Protein AF-A0A0F9HZB5-F1 (afdb_monomer)

Radius of gyration: 15.05 Å; Cα contacts (8 Å, |Δi|>4): 189; chains: 1; bounding box: 36×41×40 Å

Organism: NCBI:txid412755

pLDDT: mean 84.51, std 16.73, range [34.5, 97.62]

Secondary structure (DSSP, 8-state):
-----S-SSHHHHHHHHHHTT--TTSHHHHHHTT-EEEEEEETTTEEEEEEES-SSS----PPEEEEEEEE-TTS-EE-SS-TT-BSSHHHHHHHHHHHHS--------

Nearest PDB structures (foldseek):
  5ec6-assembly1_A  TM=4.889E-01  e=3.612E+00  Kingella denitrificans ATCC 33394
  5ee4-assembly2_B  TM=4.956E-01  e=4.636E+00  Kingella denitrificans ATCC 33394
  6m1u-assembly1_A  TM=3.312E-01  e=4.355E+00  Homo sapiens

InterPro domains:
  IPR055870 Protein of unknown function DUF7447 [PF24239] (12-96)

Structure (mmCIF, N/CA/C/O backbone):
data_AF-A0A0F9HZB5-F1
#
_entry.id   AF-A0A0F9HZB5-F1
#
loop_
_atom_site.group_PDB
_atom_site.id
_atom_site.type_symbol
_atom_site.label_atom_id
_atom_site.label_alt_id
_atom_site.label_comp_id
_atom_site.label_asym_id
_atom_site.label_entity_id
_atom_site.label_seq_id
_atom_site.pdbx_PDB_ins_code
_atom_site.Cartn_x
_atom_site.Cartn_y
_atom_site.Cartn_z
_atom_site.occupancy
_atom_site.B_iso_or_equiv
_atom_site.auth_seq_id
_atom_site.auth_comp_id
_atom_site.auth_asym_id
_atom_site.auth_atom_id
_atom_site.pdbx_PDB_model_num
ATOM 1 N N . MET A 1 1 ? -15.861 10.334 17.810 1.00 36.94 1 MET A N 1
ATOM 2 C CA . MET A 1 1 ? -15.827 8.859 17.678 1.00 36.94 1 MET A CA 1
ATOM 3 C C . MET A 1 1 ? -14.549 8.496 16.944 1.00 36.94 1 MET A C 1
ATOM 5 O O . MET A 1 1 ? -14.247 9.131 15.946 1.00 36.94 1 MET A O 1
ATOM 9 N N . SER A 1 2 ? -13.771 7.581 17.515 1.00 34.50 2 SER A N 1
ATOM 10 C CA . SER A 1 2 ? -12.384 7.256 17.163 1.00 34.50 2 SER A CA 1
ATOM 11 C C . SER A 1 2 ? -12.177 6.874 15.693 1.00 34.50 2 SER A C 1
ATOM 13 O O . SER A 1 2 ? -13.077 6.308 15.077 1.00 34.50 2 SER A O 1
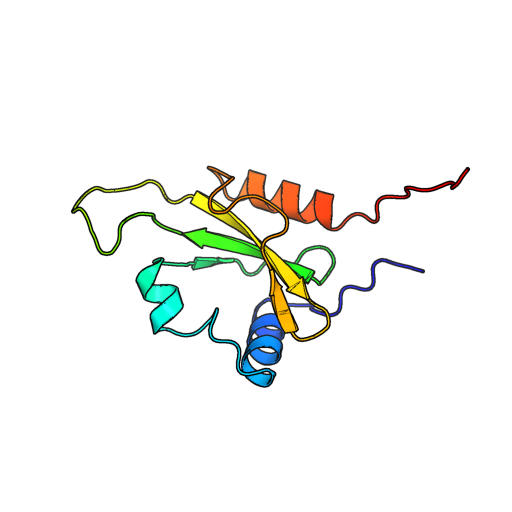ATOM 15 N N . ALA A 1 3 ? -10.970 7.121 15.165 1.00 43.84 3 ALA A N 1
ATOM 16 C CA . ALA A 1 3 ? -10.471 6.578 13.899 1.00 43.84 3 ALA A CA 1
ATOM 17 C C . ALA A 1 3 ? -10.541 5.039 13.907 1.00 43.84 3 ALA A C 1
ATOM 19 O O . ALA A 1 3 ? -9.592 4.344 14.268 1.00 43.84 3 ALA A O 1
ATOM 20 N N . ASN A 1 4 ? -11.708 4.491 13.575 1.00 51.25 4 ASN A N 1
ATOM 21 C CA . ASN A 1 4 ? -11.985 3.066 13.676 1.00 51.25 4 ASN A CA 1
ATOM 22 C C . ASN A 1 4 ? -11.598 2.390 12.361 1.00 51.25 4 ASN A C 1
ATOM 24 O O . ASN A 1 4 ? -12.426 2.056 11.518 1.00 51.25 4 ASN A O 1
ATOM 28 N N . GLY A 1 5 ? -10.294 2.231 12.175 1.00 59.78 5 GLY A N 1
ATOM 29 C CA . GLY A 1 5 ? -9.741 1.514 11.043 1.00 59.78 5 GLY A CA 1
ATOM 30 C C . GLY A 1 5 ? -10.248 0.068 10.959 1.00 59.78 5 GLY A C 1
ATOM 31 O O . GLY A 1 5 ? -10.032 -0.725 11.883 1.00 59.78 5 GLY A O 1
ATOM 32 N N . LYS A 1 6 ? -10.911 -0.268 9.843 1.00 83.00 6 LYS A N 1
ATOM 33 C CA . LYS A 1 6 ? -11.566 -1.563 9.563 1.00 83.00 6 LYS A CA 1
ATOM 34 C C . LYS A 1 6 ? -10.569 -2.714 9.415 1.00 83.00 6 LYS A C 1
ATOM 36 O O . LYS A 1 6 ? -10.874 -3.851 9.773 1.00 83.00 6 LYS A O 1
ATOM 41 N N . PHE A 1 7 ? -9.378 -2.435 8.891 1.00 90.44 7 PHE A N 1
ATOM 42 C CA . PHE A 1 7 ? -8.411 -3.461 8.518 1.00 90.44 7 PHE A CA 1
ATOM 43 C C . PHE A 1 7 ? -7.265 -3.565 9.525 1.00 90.44 7 PHE A C 1
ATOM 45 O O . PHE A 1 7 ? -6.721 -2.565 9.985 1.00 90.44 7 PHE A O 1
ATOM 52 N N . LYS A 1 8 ? -6.883 -4.801 9.861 1.00 91.75 8 LYS A N 1
ATOM 53 C CA . LYS A 1 8 ? -5.758 -5.100 10.770 1.00 91.75 8 LYS A CA 1
ATOM 54 C C . LYS A 1 8 ? -4.519 -5.626 10.049 1.00 91.75 8 LYS A C 1
ATOM 56 O O . LYS A 1 8 ? -3.467 -5.760 10.658 1.00 91.75 8 LYS A O 1
ATOM 61 N N . SER A 1 9 ? -4.645 -5.949 8.766 1.00 94.81 9 SER A N 1
ATOM 62 C CA . SER A 1 9 ? -3.546 -6.430 7.936 1.00 94.81 9 SER A CA 1
ATOM 63 C C . SER A 1 9 ? -3.830 -6.172 6.464 1.00 94.81 9 SER A C 1
ATOM 65 O O . SER A 1 9 ? -4.989 -6.098 6.046 1.00 94.81 9 SER A O 1
ATOM 67 N N . VAL A 1 10 ? -2.771 -6.110 5.661 1.00 94.69 10 VAL A N 1
ATOM 68 C CA . VAL A 1 10 ? -2.886 -6.054 4.198 1.00 94.69 10 VAL A CA 1
ATOM 69 C C . VAL A 1 10 ? -3.633 -7.264 3.647 1.00 94.69 10 VAL A C 1
ATOM 71 O O . VAL A 1 10 ? -4.435 -7.113 2.737 1.00 94.69 10 VAL A O 1
ATOM 74 N N . GLY A 1 11 ? -3.466 -8.451 4.237 1.00 94.88 11 GLY A N 1
ATOM 75 C CA . GLY A 1 11 ? -4.238 -9.626 3.827 1.00 94.88 11 GLY A CA 1
ATOM 76 C C . GLY A 1 11 ? -5.752 -9.442 4.006 1.00 94.88 11 GLY A C 1
ATOM 77 O O . GLY A 1 11 ? -6.534 -9.974 3.224 1.00 94.88 11 GLY A O 1
ATOM 78 N N . ALA A 1 12 ? -6.195 -8.674 5.010 1.00 94.06 12 ALA A N 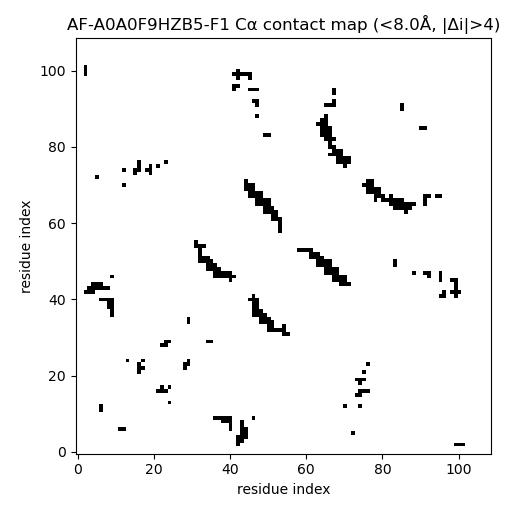1
ATOM 79 C CA . ALA A 1 12 ? -7.610 -8.329 5.160 1.00 94.06 12 ALA A CA 1
ATOM 80 C C . ALA A 1 12 ? -8.081 -7.329 4.091 1.00 94.06 12 ALA A C 1
ATOM 82 O O . ALA A 1 12 ? -9.202 -7.459 3.604 1.00 94.06 12 ALA A O 1
ATOM 83 N N . ILE A 1 13 ? -7.220 -6.381 3.708 1.00 95.00 13 ILE A N 1
ATOM 84 C CA . ILE A 1 13 ? -7.469 -5.433 2.611 1.00 95.00 13 ILE A CA 1
ATOM 85 C C . ILE A 1 13 ? -7.592 -6.183 1.280 1.00 95.00 13 ILE A C 1
ATOM 87 O O . ILE A 1 13 ? -8.572 -5.996 0.569 1.00 95.00 13 ILE A O 1
ATOM 91 N N . GLN A 1 14 ? -6.654 -7.087 0.985 1.00 94.31 14 GLN A N 1
ATOM 92 C CA . GLN A 1 14 ? -6.650 -7.924 -0.219 1.00 94.31 14 GLN A CA 1
ATOM 93 C C . GLN A 1 14 ? -7.961 -8.687 -0.383 1.00 94.31 14 GLN A C 1
ATOM 95 O O . GLN A 1 14 ? -8.643 -8.526 -1.389 1.00 94.31 14 GLN A O 1
ATOM 100 N N . ARG A 1 15 ? -8.372 -9.430 0.652 1.00 93.50 15 ARG A N 1
ATOM 101 C CA . ARG A 1 15 ? -9.632 -10.187 0.625 1.00 93.50 15 ARG A CA 1
ATOM 102 C C . ARG A 1 15 ? -10.859 -9.294 0.443 1.00 93.50 15 ARG A C 1
ATOM 104 O O . ARG A 1 15 ? -11.813 -9.696 -0.215 1.00 93.50 15 ARG A O 1
ATOM 111 N N . ALA A 1 16 ? -10.869 -8.107 1.052 1.00 93.00 16 ALA A N 1
ATOM 112 C CA . ALA A 1 16 ? -11.975 -7.168 0.886 1.00 93.00 16 ALA A CA 1
ATOM 113 C C . ALA A 1 16 ? -12.034 -6.601 -0.539 1.00 93.00 16 ALA A C 1
ATOM 115 O O . ALA A 1 16 ? -13.124 -6.506 -1.096 1.00 93.00 16 ALA A O 1
ATOM 116 N N . HIS A 1 17 ? -10.879 -6.302 -1.134 1.00 94.25 17 HIS A N 1
ATOM 117 C CA . HIS A 1 17 ? -10.778 -5.818 -2.506 1.00 94.25 17 HIS A CA 1
ATOM 118 C C . HIS A 1 17 ? -11.165 -6.881 -3.537 1.00 94.25 17 HIS A C 1
ATOM 120 O O . HIS A 1 17 ? -11.934 -6.616 -4.457 1.00 94.25 17 HIS A O 1
ATOM 126 N N . GLU A 1 18 ? -10.709 -8.117 -3.347 1.00 92.75 18 GLU A N 1
ATOM 127 C CA . GLU A 1 18 ? -11.099 -9.254 -4.185 1.00 92.75 18 GLU A CA 1
ATOM 128 C C . GLU A 1 18 ? -12.609 -9.509 -4.122 1.00 92.75 18 GLU A C 1
ATOM 130 O O . GLU A 1 18 ? -13.237 -9.777 -5.145 1.00 92.75 18 GLU A O 1
ATOM 135 N N . LYS A 1 19 ? -13.223 -9.361 -2.939 1.00 91.69 19 LYS A N 1
ATOM 136 C CA . LYS A 1 19 ? -14.669 -9.546 -2.756 1.00 91.69 19 LYS A CA 1
ATOM 137 C C . LYS A 1 19 ? -15.507 -8.562 -3.579 1.00 91.69 19 LYS A C 1
ATOM 139 O O . LYS A 1 19 ? -16.619 -8.914 -3.965 1.00 91.69 19 LYS A O 1
ATOM 144 N N . VAL A 1 20 ? -14.994 -7.362 -3.852 1.00 92.38 20 VAL A N 1
ATOM 145 C CA . VAL A 1 20 ? -15.662 -6.373 -4.718 1.00 92.38 20 VAL A CA 1
ATOM 146 C C . VAL A 1 20 ? -15.251 -6.475 -6.190 1.00 92.38 20 VAL A C 1
ATOM 148 O O . VAL A 1 20 ? -15.620 -5.624 -6.991 1.00 92.38 20 VAL A O 1
ATOM 151 N N . GLY A 1 21 ? -14.513 -7.525 -6.570 1.00 93.25 21 GLY A N 1
ATOM 152 C CA . GLY A 1 21 ? -14.056 -7.745 -7.945 1.00 93.25 21 GLY A CA 1
ATOM 153 C C . GLY A 1 21 ? -12.853 -6.887 -8.345 1.00 93.25 21 GLY A C 1
ATOM 154 O O . GLY A 1 21 ? -12.547 -6.758 -9.530 1.00 93.25 21 GLY A O 1
ATOM 155 N N . GLY A 1 22 ? -12.167 -6.292 -7.370 1.00 91.56 22 GLY A N 1
ATOM 156 C CA . GLY A 1 22 ? -11.026 -5.425 -7.598 1.00 91.56 22 GLY A CA 1
ATOM 157 C C . GLY A 1 22 ? -9.788 -6.176 -8.100 1.00 91.56 22 GLY A C 1
ATOM 158 O O . GLY A 1 22 ? -9.466 -7.274 -7.643 1.00 91.56 22 GLY A O 1
ATOM 159 N N . ARG A 1 23 ? -9.061 -5.574 -9.050 1.00 92.06 23 ARG A N 1
ATOM 160 C CA . ARG A 1 23 ? -7.883 -6.182 -9.705 1.00 92.06 23 ARG A CA 1
ATOM 161 C C . ARG A 1 23 ? -6.547 -5.636 -9.210 1.00 92.06 23 ARG A C 1
ATOM 163 O O . ARG A 1 23 ? -5.509 -6.045 -9.732 1.00 92.06 23 ARG A O 1
ATOM 170 N N . TRP A 1 24 ? -6.534 -4.749 -8.215 1.00 91.88 24 TRP A N 1
ATOM 171 C CA . TRP A 1 24 ? -5.307 -4.073 -7.784 1.00 91.88 24 TRP A CA 1
ATOM 172 C C . TRP A 1 24 ? -4.214 -5.073 -7.364 1.00 91.88 24 TRP A C 1
ATOM 174 O O . TRP A 1 24 ? -3.065 -4.946 -7.786 1.00 91.88 24 TRP A O 1
ATOM 184 N N . PHE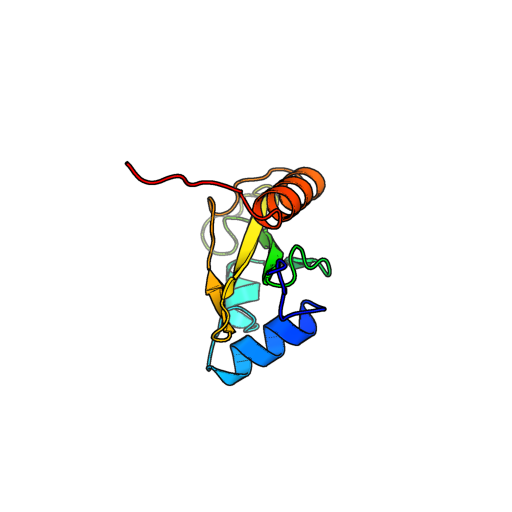 A 1 25 ? -4.592 -6.116 -6.613 1.00 93.25 25 PHE A N 1
ATOM 185 C CA . PHE A 1 25 ? -3.698 -7.190 -6.150 1.00 93.25 25 PHE A CA 1
ATOM 186 C C . PHE A 1 25 ? -3.559 -8.360 -7.135 1.00 93.25 25 PHE A C 1
ATOM 188 O O . PHE A 1 25 ? -2.932 -9.365 -6.805 1.00 93.25 25 PHE A O 1
ATOM 195 N N . SER A 1 26 ? -4.147 -8.265 -8.331 1.00 93.00 26 SER A N 1
ATOM 196 C CA . SER A 1 26 ? -4.014 -9.333 -9.320 1.00 93.00 26 SER A CA 1
ATOM 197 C C . SER A 1 26 ? -2.547 -9.490 -9.747 1.00 93.00 26 SER A C 1
ATOM 199 O O . SER A 1 26 ? -1.839 -8.482 -9.864 1.00 93.00 26 SER A O 1
ATOM 201 N N . PRO A 1 27 ? -2.077 -10.724 -10.017 1.00 91.88 27 PRO A N 1
ATOM 202 C CA . PRO A 1 27 ? -0.700 -10.959 -10.445 1.00 91.88 27 PRO A CA 1
ATOM 203 C C . PRO A 1 27 ? -0.301 -10.122 -11.664 1.00 91.88 27 PRO A C 1
ATOM 205 O O . PRO A 1 27 ? 0.790 -9.572 -11.687 1.00 91.88 27 PRO A O 1
ATOM 208 N N . GLU A 1 28 ? -1.209 -9.963 -12.629 1.00 89.19 28 GLU A N 1
ATOM 209 C CA . GLU A 1 28 ? -1.007 -9.156 -13.838 1.00 89.19 28 GLU A CA 1
ATOM 210 C C . GLU A 1 28 ? -0.739 -7.678 -13.515 1.00 89.19 28 GLU A C 1
ATOM 212 O O . GLU A 1 28 ? 0.248 -7.109 -13.977 1.00 89.19 28 GLU A O 1
ATOM 217 N N . ASN A 1 29 ? -1.574 -7.061 -12.670 1.00 87.94 29 ASN A N 1
ATOM 218 C CA . ASN A 1 29 ? -1.407 -5.657 -12.295 1.00 87.94 29 ASN A CA 1
ATOM 219 C C . ASN A 1 29 ? -0.150 -5.445 -11.436 1.00 87.94 29 ASN A C 1
ATOM 221 O O . ASN A 1 29 ? 0.594 -4.481 -11.623 1.00 87.94 29 ASN A O 1
ATOM 225 N N . MET A 1 30 ? 0.115 -6.362 -10.502 1.00 90.44 30 MET A N 1
ATOM 226 C CA . MET A 1 30 ? 1.315 -6.303 -9.670 1.00 90.44 30 MET A CA 1
ATOM 227 C C . MET A 1 30 ? 2.598 -6.498 -10.484 1.00 90.44 30 MET A C 1
ATOM 229 O O . MET A 1 30 ? 3.590 -5.829 -10.194 1.00 90.44 30 MET A O 1
ATOM 233 N N . ASP A 1 31 ? 2.595 -7.373 -11.490 1.00 88.94 31 ASP A N 1
ATOM 234 C CA . ASP A 1 31 ? 3.749 -7.606 -12.359 1.00 88.94 31 ASP A CA 1
ATOM 235 C C . ASP A 1 31 ? 4.019 -6.405 -13.273 1.00 88.94 31 ASP A C 1
ATOM 237 O O . ASP A 1 31 ? 5.150 -5.916 -13.318 1.00 88.94 31 ASP A O 1
ATOM 241 N N . PHE A 1 32 ? 2.970 -5.837 -13.885 1.00 84.88 32 PHE A N 1
ATOM 242 C CA . PHE A 1 32 ? 3.079 -4.673 -14.771 1.00 84.88 32 PHE A CA 1
ATOM 243 C C . PHE A 1 32 ? 3.812 -3.490 -14.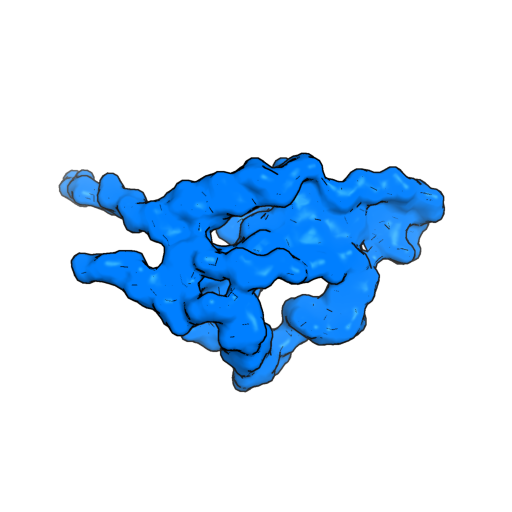110 1.00 84.88 32 PHE A C 1
ATOM 245 O O . PHE A 1 32 ? 4.731 -2.911 -14.693 1.00 84.88 32 PHE A O 1
ATOM 252 N N . PHE A 1 33 ? 3.469 -3.167 -12.858 1.00 84.81 33 PHE A N 1
ATOM 253 C CA . PHE A 1 33 ? 4.121 -2.098 -12.082 1.00 84.81 33 PHE A CA 1
ATOM 254 C C . PHE A 1 33 ? 5.308 -2.578 -11.228 1.00 84.81 33 PHE A C 1
ATOM 256 O O . PHE A 1 33 ? 5.959 -1.786 -10.529 1.00 84.81 33 PHE A O 1
ATOM 263 N N . ARG A 1 34 ? 5.599 -3.886 -11.255 1.00 89.75 34 ARG A N 1
ATOM 264 C CA . ARG A 1 34 ? 6.567 -4.564 -10.376 1.00 89.75 34 ARG A CA 1
ATOM 265 C C . ARG A 1 34 ? 6.357 -4.183 -8.905 1.00 89.75 34 ARG A C 1
ATOM 267 O O . ARG A 1 34 ? 7.318 -3.886 -8.167 1.00 89.75 34 ARG A O 1
ATOM 274 N N . SER A 1 35 ? 5.087 -4.154 -8.514 1.00 91.94 35 SER A N 1
ATOM 275 C CA . SER A 1 35 ? 4.601 -3.699 -7.222 1.00 91.94 35 SER A CA 1
ATOM 276 C C . SER A 1 35 ? 5.059 -4.619 -6.096 1.00 91.94 35 SER A C 1
ATOM 278 O O . SER A 1 35 ? 5.092 -5.841 -6.223 1.00 91.94 35 SER A O 1
ATOM 280 N N . ARG A 1 36 ? 5.400 -4.027 -4.954 1.00 95.06 36 ARG A N 1
ATOM 281 C CA . ARG A 1 36 ? 5.578 -4.728 -3.679 1.00 95.06 36 ARG A CA 1
ATOM 282 C C . ARG A 1 36 ? 4.643 -4.109 -2.661 1.00 95.06 36 ARG A C 1
ATOM 284 O O . ARG A 1 36 ? 4.550 -2.887 -2.590 1.00 95.06 36 ARG A O 1
ATOM 291 N N . VAL A 1 37 ? 3.985 -4.947 -1.871 1.00 96.62 37 VAL A N 1
ATOM 292 C CA . VAL A 1 37 ? 3.085 -4.507 -0.803 1.00 96.62 37 VAL A CA 1
ATOM 293 C C . VAL A 1 37 ? 3.768 -4.733 0.537 1.00 96.62 37 VAL A C 1
ATOM 295 O O . VAL A 1 37 ? 4.316 -5.810 0.777 1.00 96.62 37 VAL A O 1
ATOM 298 N N . TYR A 1 38 ? 3.765 -3.718 1.397 1.00 96.62 38 TYR A N 1
ATOM 299 C CA . TYR A 1 38 ? 4.379 -3.789 2.721 1.00 96.62 38 TYR A CA 1
ATOM 300 C C . TYR A 1 38 ? 3.322 -4.141 3.770 1.00 96.62 38 TYR A C 1
ATOM 302 O O . TYR A 1 38 ? 2.196 -3.673 3.661 1.00 96.62 38 TYR A O 1
ATOM 310 N N . PRO A 1 39 ? 3.654 -4.934 4.802 1.00 94.19 39 PRO A N 1
ATOM 311 C CA . PRO A 1 39 ? 2.659 -5.515 5.710 1.00 94.19 39 PRO A CA 1
ATOM 312 C C . PRO A 1 39 ? 1.966 -4.510 6.650 1.00 94.19 39 PRO A C 1
ATOM 314 O O . PRO A 1 39 ? 0.967 -4.867 7.275 1.00 94.19 39 PRO A O 1
ATOM 317 N N . GLY A 1 40 ? 2.488 -3.286 6.776 1.00 94.19 40 GLY A N 1
ATOM 318 C CA . GLY A 1 40 ? 1.969 -2.266 7.689 1.00 94.19 40 GLY A CA 1
ATOM 319 C C . GLY A 1 40 ? 0.618 -1.701 7.252 1.00 94.19 40 GLY A C 1
ATOM 320 O O . GLY A 1 40 ? 0.424 -1.388 6.077 1.00 94.19 40 GLY A O 1
ATOM 321 N N . VAL A 1 41 ? -0.290 -1.542 8.219 1.00 96.06 41 VAL A N 1
ATOM 322 C CA . VAL A 1 41 ? -1.573 -0.854 8.044 1.00 96.06 41 VAL A CA 1
ATOM 323 C C . VAL A 1 41 ? -1.671 0.290 9.050 1.00 96.06 41 VAL A C 1
ATOM 325 O O . VAL A 1 41 ? -1.496 0.080 10.249 1.00 96.06 41 VAL A O 1
ATOM 328 N N . TYR A 1 42 ? -1.999 1.481 8.561 1.00 94.25 42 TYR A N 1
ATOM 329 C CA . TYR A 1 42 ? -2.023 2.735 9.310 1.00 94.25 42 TYR A CA 1
ATOM 330 C C . TYR A 1 42 ? -3.453 3.278 9.349 1.00 94.25 42 TYR A C 1
ATOM 332 O O . TYR A 1 42 ? -4.162 3.274 8.338 1.00 94.25 42 TYR A O 1
ATOM 340 N N . GLY A 1 43 ? -3.941 3.636 10.541 1.00 91.38 43 GLY A N 1
ATOM 341 C CA . GLY A 1 43 ? -5.337 4.066 10.737 1.00 91.38 43 GLY A CA 1
ATOM 342 C C . GLY A 1 43 ? -6.378 3.022 10.313 1.00 91.38 43 GLY A C 1
ATOM 343 O O . GLY A 1 43 ? -7.522 3.366 10.041 1.00 91.38 43 GLY A O 1
ATOM 344 N N . GLY A 1 44 ? -5.961 1.754 10.179 1.00 92.19 44 GLY A N 1
ATOM 345 C CA . GLY A 1 44 ? -6.731 0.628 9.637 1.00 92.19 44 GL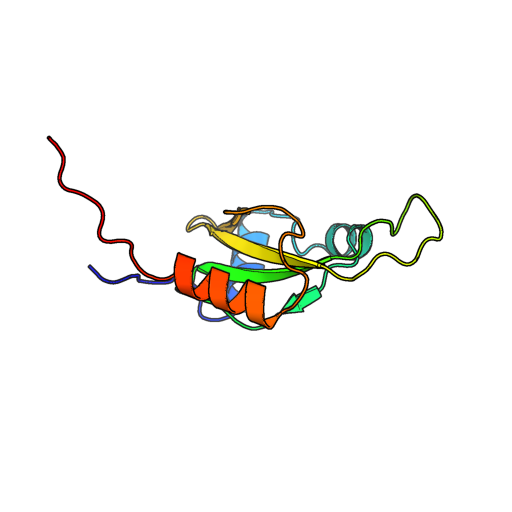Y A CA 1
ATOM 346 C C . GLY A 1 44 ? -7.364 0.853 8.261 1.00 92.19 44 GLY A C 1
ATOM 347 O O . GLY A 1 44 ? -8.380 0.220 7.969 1.00 92.19 44 GLY A O 1
ATOM 348 N N . ARG A 1 45 ? -6.775 1.730 7.438 1.00 93.06 45 ARG A N 1
ATOM 349 C CA . ARG A 1 45 ? -7.168 1.969 6.037 1.00 93.06 45 ARG A CA 1
ATOM 350 C C . ARG A 1 45 ? -5.975 2.183 5.107 1.00 93.06 45 ARG A C 1
ATOM 352 O O . ARG A 1 45 ? -6.028 1.745 3.966 1.00 93.06 45 ARG A O 1
ATOM 359 N N . PHE A 1 46 ? -4.893 2.802 5.578 1.00 96.06 46 PHE A N 1
ATOM 360 C CA . PHE A 1 46 ? -3.741 3.110 4.736 1.00 96.06 46 PHE A CA 1
ATOM 361 C C . PHE A 1 46 ? -2.704 1.994 4.768 1.00 96.06 46 PHE A C 1
ATOM 363 O O . PHE A 1 46 ? -2.488 1.363 5.801 1.00 96.06 46 PHE A O 1
ATOM 370 N N . PHE A 1 47 ? -2.036 1.765 3.647 1.00 96.81 47 PHE A N 1
ATOM 371 C CA . PHE A 1 47 ? -0.925 0.826 3.525 1.00 96.81 47 PHE A CA 1
ATOM 372 C C . PHE A 1 47 ? 0.080 1.354 2.504 1.00 96.81 47 PHE A C 1
ATOM 374 O O . PHE A 1 47 ? -0.227 2.244 1.713 1.00 96.81 47 PHE A O 1
ATOM 381 N N . VAL A 1 48 ? 1.300 0.821 2.531 1.00 97.62 48 VAL A N 1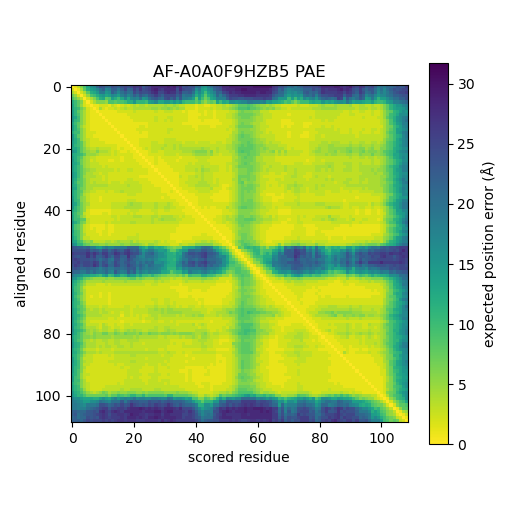
ATOM 382 C CA . VAL A 1 48 ? 2.371 1.278 1.640 1.00 97.62 48 VAL A CA 1
ATOM 383 C C . VAL A 1 48 ? 2.633 0.245 0.558 1.00 97.62 48 VAL A C 1
ATOM 385 O O . VAL A 1 48 ? 2.734 -0.959 0.820 1.00 97.62 48 VAL A O 1
ATOM 388 N N . THR A 1 49 ? 2.797 0.737 -0.663 1.00 96.81 49 THR A N 1
ATOM 389 C CA . THR A 1 49 ? 3.231 -0.034 -1.824 1.00 96.81 49 THR A CA 1
ATOM 390 C C . THR A 1 49 ? 4.501 0.579 -2.383 1.00 96.81 49 THR A C 1
ATOM 392 O O . THR A 1 49 ? 4.866 1.706 -2.054 1.00 96.81 49 THR A O 1
ATOM 395 N N . SER A 1 50 ? 5.239 -0.181 -3.180 1.00 94.81 50 SER A N 1
ATOM 396 C CA . SER A 1 50 ? 6.321 0.384 -3.975 1.00 94.81 50 SER A CA 1
ATOM 397 C C . SER A 1 50 ? 6.334 -0.189 -5.369 1.00 94.81 50 SER A C 1
ATOM 399 O O . SER A 1 50 ? 6.074 -1.375 -5.566 1.00 94.81 50 SER A O 1
ATOM 401 N N . GLU A 1 51 ? 6.712 0.635 -6.327 1.00 91.75 51 GLU A N 1
ATOM 402 C CA . GLU A 1 51 ? 6.637 0.356 -7.750 1.00 91.75 51 GLU A CA 1
ATOM 403 C C . GLU A 1 51 ? 7.991 0.666 -8.401 1.00 91.75 51 GLU A C 1
ATOM 405 O O . GLU A 1 51 ? 8.773 1.479 -7.900 1.00 91.75 51 GLU A O 1
ATOM 410 N N . LYS A 1 52 ? 8.300 0.001 -9.516 1.00 87.31 52 LYS A N 1
ATOM 411 C CA . LYS A 1 52 ? 9.419 0.396 -10.383 1.00 87.31 52 LYS A CA 1
ATOM 412 C C . LYS A 1 52 ? 8.818 0.914 -11.678 1.00 87.31 52 LYS A C 1
ATOM 414 O O . LYS A 1 52 ? 8.174 0.149 -12.388 1.00 87.31 52 LYS A O 1
ATOM 419 N N . GLN A 1 53 ? 9.021 2.193 -11.982 1.00 70.44 53 GLN A N 1
ATOM 420 C CA . GLN A 1 53 ? 8.645 2.728 -13.289 1.00 70.44 53 GLN A CA 1
ATOM 421 C C . GLN A 1 53 ? 9.385 1.926 -14.386 1.00 70.44 53 GLN A C 1
ATOM 423 O O . GLN A 1 53 ? 10.533 1.539 -14.189 1.00 70.44 53 GLN A O 1
ATOM 428 N N . GLY A 1 54 ? 8.735 1.612 -15.511 1.00 56.31 54 GLY A N 1
ATOM 429 C CA . GLY A 1 54 ? 9.428 1.095 -16.702 1.00 56.31 54 GLY A CA 1
ATOM 430 C C . GLY A 1 54 ? 9.703 -0.415 -16.777 1.00 56.31 54 GLY A C 1
ATOM 431 O O . GLY A 1 54 ? 10.742 -0.812 -17.288 1.00 56.31 54 GLY A O 1
ATOM 432 N N . GLY A 1 55 ? 8.786 -1.282 -16.334 1.00 47.44 55 GLY A N 1
ATOM 433 C CA . GLY A 1 55 ? 8.877 -2.719 -16.646 1.00 47.44 55 GLY A CA 1
ATOM 434 C C . GLY A 1 55 ? 8.667 -3.064 -18.131 1.00 47.44 55 GLY A C 1
ATOM 435 O O . GLY A 1 55 ? 9.115 -4.117 -18.570 1.00 47.44 55 GLY A O 1
ATOM 436 N N . CYS A 1 56 ? 8.014 -2.188 -18.903 1.00 49.81 56 CYS A N 1
ATOM 437 C CA . CYS A 1 56 ? 7.499 -2.533 -20.231 1.00 49.81 56 CYS A CA 1
ATOM 438 C C . CYS A 1 56 ? 8.011 -1.689 -21.410 1.00 49.81 56 CYS A C 1
ATOM 440 O O . CYS A 1 56 ? 7.746 -2.077 -22.542 1.00 49.81 56 CYS A O 1
ATOM 442 N N . LEU A 1 57 ? 8.725 -0.569 -21.206 1.00 51.62 57 LEU A N 1
ATOM 443 C CA . LEU A 1 57 ? 8.978 0.374 -22.317 1.00 51.62 57 LEU A CA 1
ATOM 444 C C . LEU A 1 57 ? 10.434 0.791 -22.552 1.00 51.62 57 LEU A C 1
ATOM 446 O O . LEU A 1 57 ? 10.764 1.154 -23.676 1.00 51.62 57 LEU A O 1
ATOM 450 N N . THR A 1 58 ? 11.334 0.699 -21.575 1.00 53.75 58 THR A N 1
ATOM 451 C CA . THR A 1 58 ? 12.757 1.007 -21.783 1.00 53.75 58 THR A CA 1
ATOM 452 C C . THR A 1 58 ? 13.590 0.191 -20.802 1.00 53.75 58 THR A C 1
ATOM 454 O O . THR A 1 58 ? 13.249 0.107 -19.627 1.00 53.75 58 THR A O 1
ATOM 457 N N . GLY A 1 59 ? 14.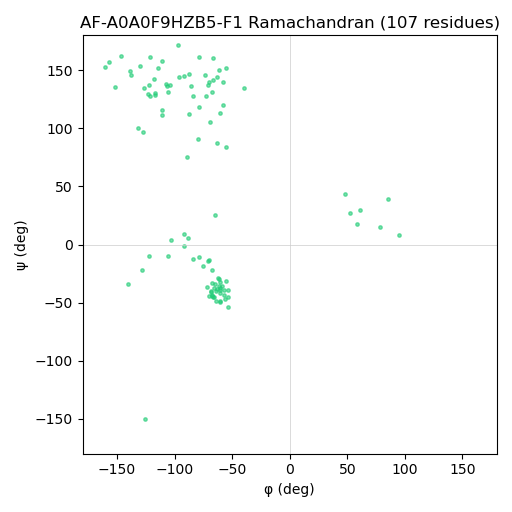688 -0.419 -21.256 1.00 55.94 59 GLY A N 1
ATOM 458 C CA . GLY A 1 59 ? 15.615 -1.221 -20.437 1.00 55.94 59 GLY A CA 1
ATOM 459 C C . GLY A 1 59 ? 16.376 -0.440 -19.352 1.00 55.94 59 GLY A C 1
ATOM 460 O O . GLY A 1 59 ? 17.469 -0.840 -18.959 1.00 55.94 59 GLY A O 1
ATOM 461 N N . ASN A 1 60 ? 15.824 0.676 -18.876 1.00 59.81 60 ASN A N 1
ATOM 462 C CA . ASN A 1 60 ? 16.406 1.533 -17.859 1.00 59.81 60 ASN A CA 1
ATOM 463 C C . ASN A 1 60 ? 16.048 1.035 -16.454 1.00 59.81 60 ASN A C 1
ATOM 465 O O . ASN A 1 60 ? 14.905 0.697 -16.140 1.00 59.81 60 ASN A O 1
ATOM 469 N N . THR A 1 61 ? 17.035 1.029 -15.562 1.00 66.06 61 THR A N 1
ATOM 470 C CA . THR A 1 61 ? 16.840 0.726 -14.143 1.00 66.06 61 THR A CA 1
ATOM 471 C C . THR A 1 61 ? 16.294 1.951 -13.416 1.00 66.06 61 THR A C 1
ATOM 473 O O . THR A 1 61 ? 17.059 2.774 -12.915 1.00 66.06 61 THR A O 1
ATOM 476 N N . TYR A 1 62 ? 14.972 2.078 -13.337 1.00 76.69 62 TYR A N 1
ATOM 477 C CA . TYR A 1 62 ? 14.348 3.118 -12.519 1.00 76.69 62 TYR A CA 1
ATOM 478 C C . TYR A 1 62 ? 14.452 2.792 -11.019 1.00 76.69 62 TYR A C 1
ATOM 480 O O . TYR A 1 62 ? 14.386 1.613 -10.627 1.00 76.69 62 TYR A O 1
ATOM 488 N N . PRO A 1 63 ? 14.606 3.818 -10.159 1.00 86.69 63 PRO A N 1
ATOM 489 C CA . PRO A 1 63 ? 14.575 3.628 -8.717 1.00 86.69 63 PRO A CA 1
ATOM 490 C C . PRO A 1 63 ? 13.211 3.084 -8.276 1.00 86.69 63 PRO A C 1
ATOM 492 O O . PRO A 1 63 ? 12.179 3.335 -8.896 1.00 86.69 63 PRO A O 1
ATOM 495 N N . ARG A 1 64 ? 13.210 2.311 -7.186 1.00 91.44 64 ARG A N 1
ATOM 496 C CA . ARG A 1 64 ? 11.969 1.879 -6.537 1.00 91.44 64 ARG A CA 1
ATOM 497 C C . ARG A 1 64 ? 11.438 3.036 -5.700 1.00 91.44 64 ARG A C 1
ATOM 499 O O . ARG A 1 64 ? 12.110 3.452 -4.759 1.00 91.44 64 ARG A O 1
ATOM 506 N N . LEU A 1 65 ? 10.244 3.497 -6.040 1.00 94.12 65 LEU A N 1
ATOM 507 C CA . LEU A 1 65 ? 9.542 4.571 -5.347 1.00 94.12 65 LEU A CA 1
ATOM 508 C C . LEU A 1 65 ? 8.323 4.005 -4.623 1.00 94.12 65 LEU A C 1
ATOM 510 O O . LEU A 1 65 ? 7.875 2.901 -4.934 1.00 94.12 65 LEU A O 1
ATOM 514 N N . TYR A 1 66 ? 7.849 4.722 -3.614 1.00 96.31 66 TYR A N 1
ATOM 515 C CA . TYR A 1 66 ? 6.847 4.251 -2.669 1.00 96.31 66 TYR A CA 1
ATOM 516 C C . TYR A 1 66 ? 5.600 5.121 -2.752 1.00 96.31 66 TYR A C 1
ATOM 518 O O . TYR A 1 66 ? 5.695 6.340 -2.885 1.00 96.31 66 TYR A O 1
ATOM 526 N N . THR A 1 67 ? 4.450 4.475 -2.622 1.00 96.50 67 THR A N 1
ATOM 527 C CA . THR A 1 67 ? 3.129 5.085 -2.721 1.00 96.50 67 THR A CA 1
ATOM 528 C C . THR A 1 67 ? 2.335 4.735 -1.467 1.00 96.50 67 THR A C 1
ATOM 530 O O . THR A 1 67 ? 2.321 3.576 -1.039 1.00 96.50 67 THR A O 1
ATOM 533 N N . VAL A 1 68 ? 1.666 5.722 -0.872 1.00 97.31 68 VAL A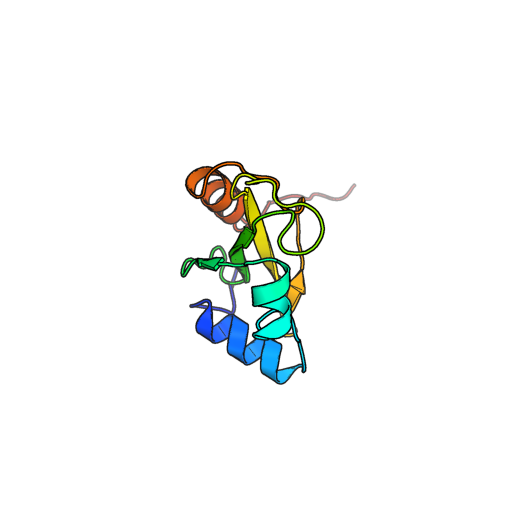 N 1
ATOM 534 C CA . VAL A 1 68 ? 0.650 5.463 0.155 1.00 97.31 68 VAL A CA 1
ATOM 535 C C . VAL A 1 68 ? -0.666 5.167 -0.552 1.00 97.31 68 VAL A C 1
ATOM 537 O O . VAL A 1 68 ? -1.100 5.914 -1.425 1.00 97.31 68 VAL A O 1
ATOM 540 N N . ARG A 1 69 ? -1.292 4.053 -0.193 1.00 96.50 69 ARG A N 1
ATOM 541 C CA . ARG A 1 69 ? -2.582 3.617 -0.721 1.00 96.50 69 ARG A CA 1
ATOM 542 C C . ARG A 1 69 ? -3.614 3.637 0.384 1.00 96.50 69 ARG A C 1
ATOM 544 O O . ARG A 1 69 ? -3.290 3.420 1.551 1.00 96.50 69 ARG A O 1
ATOM 551 N N . GLU A 1 70 ? -4.860 3.837 -0.001 1.00 95.44 70 GLU A N 1
ATOM 552 C CA . GLU A 1 70 ? -5.995 3.795 0.904 1.00 95.44 70 GLU A CA 1
ATOM 553 C C . GLU A 1 70 ? -6.940 2.662 0.516 1.00 95.44 70 GLU A C 1
ATOM 555 O O . GLU A 1 70 ? -7.374 2.586 -0.625 1.00 95.44 70 GLU A O 1
ATOM 560 N N . ALA A 1 71 ? -7.296 1.808 1.469 1.00 94.56 71 ALA A N 1
ATOM 561 C CA . ALA A 1 71 ? -8.424 0.902 1.341 1.00 94.56 71 ALA A CA 1
ATOM 562 C C . ALA A 1 71 ? -9.702 1.613 1.802 1.00 94.56 71 ALA A C 1
ATOM 564 O O . ALA A 1 71 ? -9.860 1.902 2.994 1.00 94.56 71 ALA A O 1
ATOM 565 N N . THR A 1 72 ? -10.615 1.880 0.870 1.00 90.00 72 THR A N 1
ATOM 566 C CA . THR A 1 72 ? -11.905 2.500 1.184 1.00 90.00 72 THR A CA 1
ATOM 567 C C . THR A 1 72 ? -12.768 1.546 2.025 1.00 90.00 72 THR A C 1
ATOM 569 O O . THR A 1 72 ? -12.538 0.327 2.036 1.00 90.00 72 THR A O 1
ATOM 572 N N . PRO A 1 73 ? -13.791 2.048 2.743 1.00 85.81 73 PRO A N 1
ATOM 573 C CA . PRO A 1 73 ? -14.714 1.193 3.493 1.00 85.81 73 PRO A CA 1
ATOM 574 C C . PRO A 1 73 ? -15.383 0.113 2.635 1.00 85.81 73 PRO A C 1
ATOM 576 O O . PRO A 1 73 ? -15.617 -0.994 3.135 1.00 85.81 73 PRO A O 1
ATOM 579 N N . ASP A 1 74 ? -15.615 0.407 1.356 1.00 86.06 74 ASP A N 1
ATOM 580 C CA . ASP A 1 74 ? -16.219 -0.504 0.381 1.00 86.06 74 ASP A CA 1
ATOM 581 C C . ASP A 1 74 ? -15.229 -1.546 -0.154 1.00 86.06 74 ASP A C 1
ATOM 583 O O . ASP A 1 74 ? -15.641 -2.539 -0.737 1.00 86.06 74 ASP A O 1
ATOM 587 N N . GLY A 1 75 ? -13.933 -1.399 0.133 1.00 84.75 75 GLY A N 1
ATOM 588 C CA . GLY A 1 75 ? -12.891 -2.341 -0.272 1.00 84.75 75 GLY A CA 1
ATOM 589 C C . GLY A 1 75 ? -12.189 -1.967 -1.573 1.00 84.75 75 GLY A C 1
ATOM 590 O O . GLY A 1 75 ? -11.383 -2.755 -2.056 1.00 84.75 75 GLY A O 1
ATOM 591 N N . ASP A 1 76 ? -12.439 -0.787 -2.135 1.00 92.50 76 ASP A N 1
ATOM 592 C CA . ASP A 1 76 ? -11.661 -0.284 -3.268 1.00 92.50 76 ASP A CA 1
ATOM 593 C C . ASP A 1 76 ? -10.308 0.295 -2.811 1.00 92.50 76 ASP A C 1
ATOM 595 O O . ASP A 1 76 ? -10.122 0.589 -1.627 1.00 92.50 76 ASP A O 1
ATOM 599 N N . ILE A 1 77 ? -9.353 0.439 -3.734 1.00 95.00 77 ILE A N 1
ATOM 600 C CA . ILE A 1 77 ? -8.014 0.972 -3.455 1.00 95.00 77 ILE A CA 1
ATOM 601 C C . ILE A 1 77 ? -7.830 2.344 -4.108 1.00 95.00 77 ILE A C 1
ATOM 603 O O . ILE A 1 77 ? -7.702 2.460 -5.325 1.00 95.00 77 ILE A O 1
ATOM 607 N N . GLY A 1 78 ? -7.733 3.376 -3.275 1.00 93.50 78 GLY A N 1
ATOM 608 C CA . GLY A 1 78 ? -7.408 4.744 -3.663 1.00 93.50 78 GLY A CA 1
ATOM 609 C C . GLY A 1 78 ? -5.930 5.099 -3.477 1.00 93.50 78 GLY A C 1
ATOM 610 O O . GLY A 1 78 ? -5.142 4.359 -2.877 1.00 93.50 78 GLY A O 1
ATOM 611 N N . THR A 1 79 ? -5.559 6.276 -3.981 1.00 94.31 79 THR A N 1
ATOM 612 C CA . THR A 1 79 ? -4.238 6.891 -3.777 1.00 94.31 79 THR A CA 1
ATOM 613 C C . THR A 1 79 ? -4.469 8.311 -3.256 1.00 94.31 79 THR A C 1
ATOM 615 O O . THR A 1 79 ? -4.783 9.183 -4.057 1.00 94.31 79 THR A O 1
ATOM 618 N N . PRO A 1 80 ? -4.418 8.539 -1.931 1.00 89.50 80 PRO A N 1
ATOM 619 C CA . PRO A 1 80 ? -4.735 9.843 -1.339 1.00 89.50 80 PRO A CA 1
ATOM 620 C C . PRO A 1 80 ? -3.671 10.923 -1.611 1.00 89.50 80 PRO A C 1
ATOM 622 O O . PRO A 1 80 ? -3.939 12.097 -1.378 1.00 89.50 80 PRO A O 1
ATOM 625 N N . GLY A 1 81 ? -2.481 10.531 -2.075 1.00 88.81 81 GLY A N 1
ATOM 626 C CA . GLY A 1 81 ? -1.397 11.421 -2.500 1.00 88.81 81 GLY A CA 1
ATOM 627 C C . GLY A 1 81 ? -0.939 11.106 -3.924 1.00 88.81 81 GLY A C 1
ATOM 628 O O . GLY A 1 81 ? -1.715 10.602 -4.738 1.00 88.81 81 GLY A O 1
ATOM 629 N N . GLU A 1 82 ? 0.337 11.346 -4.215 1.00 91.00 82 GLU A N 1
ATOM 630 C CA . GLU A 1 82 ? 0.887 11.115 -5.551 1.00 91.00 82 GLU A CA 1
ATOM 631 C C . GLU A 1 82 ? 1.385 9.671 -5.730 1.00 91.00 82 GLU A C 1
ATOM 633 O O . GLU A 1 82 ? 1.900 9.014 -4.816 1.00 91.00 82 GLU A O 1
ATOM 638 N N . PHE A 1 83 ? 1.254 9.146 -6.949 1.00 90.31 83 PHE A N 1
ATOM 639 C CA . PHE A 1 83 ? 1.869 7.866 -7.294 1.00 90.31 83 PHE A CA 1
ATOM 640 C C . PHE A 1 83 ? 3.393 8.015 -7.287 1.00 90.31 83 PHE A C 1
ATOM 642 O O . PHE A 1 83 ? 3.928 8.924 -7.916 1.00 90.31 83 PHE A O 1
ATOM 649 N N . GLN A 1 84 ? 4.098 7.099 -6.613 1.00 90.56 84 GLN A N 1
ATOM 650 C CA . GLN A 1 84 ? 5.561 7.119 -6.498 1.00 90.56 84 GLN A CA 1
ATOM 651 C C . GLN A 1 84 ? 6.137 8.373 -5.809 1.00 90.56 84 GLN A C 1
ATOM 653 O O . GLN A 1 84 ? 7.277 8.759 -6.063 1.00 90.56 84 GLN A O 1
ATOM 658 N N . GLU A 1 85 ? 5.386 8.974 -4.888 1.00 93.81 85 GLU A N 1
ATOM 659 C CA . GLU A 1 85 ? 5.762 10.212 -4.196 1.00 93.81 85 GLU A CA 1
ATOM 660 C C . GLU A 1 85 ? 7.051 10.101 -3.360 1.00 93.81 85 GLU A C 1
ATOM 662 O O . GLU A 1 85 ? 7.847 11.040 -3.277 1.00 93.81 85 GLU A O 1
ATOM 667 N N . PHE A 1 86 ? 7.299 8.946 -2.734 1.00 95.31 86 PHE A N 1
ATOM 668 C CA . PHE A 1 86 ? 8.365 8.818 -1.742 1.00 95.31 86 PHE A CA 1
ATOM 669 C C . PHE A 1 86 ? 9.557 8.015 -2.260 1.00 95.31 86 PHE A C 1
ATOM 671 O O . PHE A 1 86 ? 9.418 6.939 -2.836 1.00 95.31 86 PHE A O 1
ATOM 678 N N . SER A 1 87 ? 10.769 8.484 -1.954 1.00 94.62 87 SER A N 1
ATOM 679 C CA . SER A 1 87 ? 12.014 7.774 -2.279 1.00 94.62 87 SER A CA 1
ATOM 680 C C . SER A 1 87 ? 12.419 6.712 -1.252 1.00 94.62 87 SER A C 1
ATOM 682 O O . SER A 1 87 ? 13.308 5.903 -1.515 1.00 94.62 87 SER A O 1
ATOM 684 N N . THR A 1 88 ? 11.785 6.688 -0.075 1.00 96.00 88 THR A N 1
ATOM 685 C CA . THR A 1 88 ? 12.088 5.719 0.986 1.00 96.00 88 THR A CA 1
ATOM 686 C C . THR A 1 88 ? 10.823 5.203 1.660 1.00 96.00 88 THR A C 1
ATOM 688 O O . THR A 1 88 ? 9.848 5.936 1.826 1.00 96.00 88 THR A O 1
ATOM 691 N N . LEU A 1 89 ? 10.880 3.951 2.128 1.00 95.56 89 LEU A N 1
ATOM 692 C CA . LEU A 1 89 ? 9.793 3.328 2.884 1.00 95.56 89 LEU A CA 1
ATOM 693 C C . LEU A 1 89 ? 9.428 4.152 4.123 1.00 95.56 89 LEU A C 1
ATOM 695 O O . LEU A 1 89 ? 8.259 4.434 4.341 1.00 95.56 89 LEU A O 1
ATOM 699 N N . LYS A 1 90 ? 10.430 4.587 4.897 1.00 96.69 90 LYS A N 1
ATOM 700 C CA . LYS A 1 90 ? 10.220 5.338 6.144 1.00 96.69 90 LYS A CA 1
ATOM 701 C C . LYS A 1 90 ? 9.408 6.620 5.923 1.00 96.69 90 LYS A C 1
ATOM 703 O O . LYS A 1 90 ? 8.560 6.936 6.747 1.00 96.69 90 LYS A O 1
ATOM 708 N N . LYS A 1 91 ? 9.645 7.339 4.816 1.00 96.75 91 LYS A N 1
ATOM 709 C CA . LYS A 1 91 ? 8.874 8.546 4.473 1.00 96.75 91 LYS A CA 1
ATOM 710 C C . LYS A 1 91 ? 7.419 8.212 4.142 1.00 96.75 91 LYS A C 1
ATOM 712 O O . LYS A 1 91 ? 6.528 8.850 4.682 1.00 96.75 91 LYS A O 1
ATOM 717 N N . ALA A 1 92 ? 7.187 7.175 3.336 1.00 96.75 92 ALA A N 1
ATOM 718 C CA . ALA A 1 92 ? 5.832 6.727 3.012 1.00 96.75 92 ALA A CA 1
ATOM 719 C C . ALA A 1 92 ? 5.064 6.237 4.253 1.00 96.75 92 ALA A C 1
ATOM 721 O O . ALA A 1 92 ? 3.877 6.501 4.389 1.00 96.75 92 ALA A O 1
ATOM 722 N N . GLN A 1 93 ? 5.736 5.548 5.180 1.00 96.56 93 GLN A N 1
ATOM 723 C CA . GLN A 1 93 ? 5.126 5.112 6.440 1.00 96.56 93 GLN A CA 1
ATOM 724 C C . GLN A 1 93 ? 4.755 6.301 7.331 1.00 96.56 93 GLN A C 1
ATOM 726 O O . GLN A 1 93 ? 3.638 6.340 7.829 1.00 96.56 93 GLN A O 1
ATOM 731 N N . ALA A 1 94 ? 5.647 7.288 7.473 1.00 95.69 94 ALA A N 1
ATOM 732 C CA . ALA A 1 94 ? 5.355 8.508 8.226 1.00 95.69 94 ALA A CA 1
ATOM 733 C C . ALA A 1 94 ? 4.164 9.279 7.629 1.00 95.69 94 ALA A C 1
ATOM 735 O O . ALA A 1 94 ? 3.280 9.698 8.365 1.00 95.69 94 ALA A O 1
ATOM 736 N N . ALA A 1 95 ? 4.090 9.388 6.298 1.00 95.75 95 ALA A N 1
ATOM 737 C CA . ALA A 1 95 ? 2.945 9.999 5.624 1.00 95.75 95 ALA A CA 1
ATOM 738 C C . ALA A 1 95 ? 1.645 9.202 5.839 1.00 95.75 95 ALA A C 1
ATOM 740 O O . ALA A 1 95 ? 0.589 9.781 6.075 1.00 95.75 95 ALA A O 1
ATOM 741 N N . ALA A 1 96 ? 1.705 7.866 5.809 1.00 95.06 96 ALA A N 1
ATOM 742 C CA . ALA A 1 96 ? 0.547 7.022 6.104 1.00 95.06 96 ALA A CA 1
ATOM 743 C C . ALA A 1 96 ? 0.078 7.155 7.566 1.00 95.06 96 ALA A C 1
ATOM 745 O O . ALA A 1 96 ? -1.121 7.079 7.830 1.00 95.06 96 ALA A O 1
ATOM 746 N N . GLU A 1 97 ? 1.001 7.356 8.510 1.00 94.12 97 GLU A N 1
ATOM 747 C CA . GLU A 1 97 ? 0.689 7.665 9.910 1.00 94.12 97 GLU A CA 1
ATOM 748 C C . GLU A 1 97 ? 0.042 9.044 10.053 1.00 94.12 97 GLU A C 1
ATOM 750 O O . GLU A 1 97 ? -0.969 9.163 10.741 1.00 94.12 97 GLU A O 1
ATOM 755 N N . GLU A 1 98 ? 0.563 10.060 9.366 1.00 93.25 98 GLU A N 1
ATOM 756 C CA . GLU A 1 98 ? -0.007 11.409 9.359 1.00 93.25 98 GLU A CA 1
ATOM 757 C C . GLU A 1 98 ? -1.438 11.403 8.805 1.00 93.25 98 GLU A C 1
ATOM 759 O O . GLU A 1 98 ? -2.360 11.873 9.469 1.00 93.25 98 GLU A O 1
ATOM 764 N N . LEU A 1 99 ? -1.662 10.753 7.659 1.00 91.19 99 LEU A N 1
ATOM 765 C CA . LEU A 1 99 ? -2.997 10.580 7.075 1.00 91.19 99 LEU A CA 1
ATOM 766 C C . LEU A 1 99 ? -3.950 9.777 7.974 1.00 91.19 99 LEU A C 1
ATOM 768 O O . LEU A 1 99 ? -5.167 9.955 7.919 1.00 91.19 99 LEU A O 1
ATOM 772 N N . ALA A 1 100 ? -3.414 8.869 8.792 1.00 89.62 100 ALA A N 1
ATOM 773 C CA . ALA A 1 100 ? -4.188 8.082 9.744 1.00 89.62 100 ALA A CA 1
ATOM 774 C C . ALA A 1 100 ? -4.619 8.874 10.984 1.00 89.62 100 ALA A C 1
ATOM 776 O O . ALA A 1 100 ? -5.535 8.430 11.687 1.00 89.62 100 ALA A O 1
ATOM 777 N N . THR A 1 101 ? -3.980 10.010 11.276 1.00 86.12 101 THR A N 1
ATOM 778 C CA . THR A 1 101 ? -4.418 10.867 12.377 1.00 86.12 101 THR A CA 1
ATOM 779 C C . THR A 1 101 ? -5.718 11.578 11.985 1.00 86.12 101 THR A C 1
ATOM 781 O O . THR A 1 101 ? -5.791 12.178 10.913 1.00 86.12 101 THR A O 1
ATOM 784 N N . PRO A 1 102 ? -6.782 11.504 12.810 1.00 64.50 102 PRO A N 1
ATOM 785 C CA . PRO A 1 102 ? -7.976 12.295 12.570 1.00 64.50 102 PRO A CA 1
ATOM 786 C C . PRO A 1 102 ? -7.575 13.766 12.610 1.00 64.50 102 PRO A C 1
ATOM 788 O O . PRO A 1 102 ? -7.181 14.278 13.656 1.00 64.50 102 PRO A O 1
ATOM 791 N N . THR A 1 103 ? -7.656 14.446 11.472 1.00 56.00 103 THR A N 1
ATOM 792 C CA . THR A 1 103 ? -7.526 15.895 11.449 1.00 56.00 103 THR A CA 1
ATOM 793 C C . THR A 1 103 ? -8.777 16.444 12.129 1.00 56.00 103 THR A C 1
ATOM 795 O O . THR A 1 103 ? -9.866 16.396 11.562 1.00 56.00 103 THR A O 1
ATOM 798 N N . GLU A 1 104 ? -8.657 16.936 13.361 1.00 49.50 104 GLU A N 1
ATOM 799 C CA . GLU A 1 104 ? -9.632 17.883 13.903 1.00 49.50 104 GLU A CA 1
ATOM 800 C C . GLU A 1 104 ? -9.572 19.146 13.036 1.00 49.50 104 GLU A C 1
ATOM 802 O O . GLU 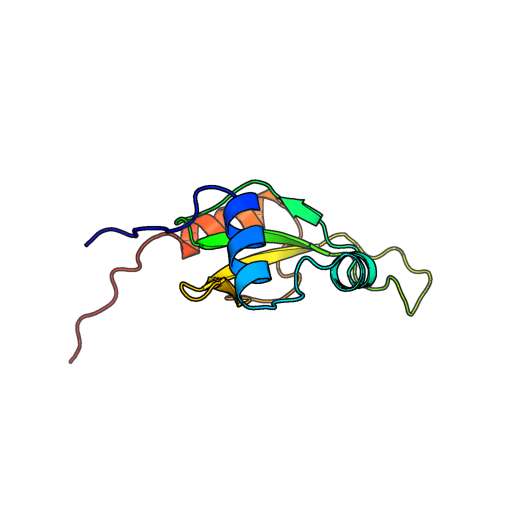A 1 104 ? -8.805 20.072 13.285 1.00 49.50 104 GLU A O 1
ATOM 807 N N . LYS A 1 105 ? -10.343 19.167 11.955 1.00 46.94 105 LYS A N 1
ATOM 808 C CA . LYS A 1 105 ? -10.716 20.396 11.266 1.00 46.94 105 LYS A CA 1
ATOM 809 C C . LYS A 1 105 ? -12.213 20.328 11.039 1.00 46.94 105 LYS A C 1
ATOM 811 O O . LYS A 1 105 ? -12.644 19.587 10.171 1.00 46.94 105 LYS A O 1
ATOM 816 N N . GLU A 1 106 ? -12.977 21.009 11.890 1.00 48.28 106 GLU A N 1
ATOM 817 C CA . GLU A 1 106 ? -13.687 22.251 11.542 1.00 48.28 106 GLU A CA 1
ATOM 818 C C . GLU A 1 106 ? -14.054 23.007 12.839 1.00 48.28 106 GLU A C 1
ATOM 820 O O . GLU A 1 106 ? -14.236 22.387 13.889 1.00 48.28 106 GLU A O 1
ATOM 825 N N . PRO A 1 107 ? -14.177 24.343 12.788 1.00 54.09 107 PRO A N 1
ATOM 826 C CA . PRO A 1 107 ? -15.551 24.824 12.792 1.00 54.09 107 PRO A CA 1
ATOM 827 C C . PRO A 1 107 ? -15.876 25.671 11.563 1.00 54.09 107 PRO A C 1
ATOM 829 O O . PRO A 1 107 ? -15.200 26.641 11.223 1.00 54.09 107 PRO A O 1
ATOM 832 N N . THR A 1 108 ? -16.970 25.249 10.947 1.00 51.06 108 THR A N 1
ATOM 833 C CA . THR A 1 108 ? -17.868 25.954 10.044 1.00 51.06 108 THR A CA 1
ATOM 834 C C . THR A 1 108 ? -18.104 27.397 10.514 1.00 51.06 108 THR A C 1
ATOM 836 O O . THR A 1 108 ? -18.353 27.627 11.700 1.00 51.06 108 THR A O 1
ATOM 839 N N . THR A 1 109 ? -18.040 28.364 9.595 1.00 53.25 109 THR A N 1
ATOM 840 C CA . THR A 1 109 ? -18.710 29.671 9.741 1.00 53.25 109 THR A CA 1
ATOM 841 C C . THR A 1 109 ? -19.863 29.725 8.758 1.00 53.25 109 THR A C 1
ATOM 843 O O . THR A 1 109 ? -19.650 29.271 7.611 1.00 53.25 109 THR A O 1
#

Sequence (109 aa):
MSANGKFKSVGAIQRAHEKVGGRWFSPENMDFFRSRVYPGVYGGRFFVTSEKQGGCLTGNTYPRLYTVREATPDGDIGTPGEFQEFSTLKKAQAAAEELATPTEKEPTT

Foldseek 3Di:
DDLPQPAPWVVVLVVLCVVVVHCCPPPVNCQVFVKDWDTDDASNFKGKMWGFPDPDDDPDGGQIAMFIWGQDPSSDIHGPDDDSPGNDPVVSVVVSNVVSDPPPDDDDD

Mean predicted aligned error: 7.07 Å

Solvent-accessible surface area (backbone atoms only — not comparable to full-atom values): 6245 Å² total; per-residue (Å²): 134,76,82,76,38,84,34,88,32,48,71,54,46,51,54,39,16,49,73,69,70,50,55,76,86,33,70,68,52,28,55,58,36,55,50,46,80,48,73,58,55,26,48,21,36,24,34,42,34,32,34,30,64,50,75,84,81,50,101,56,90,52,70,65,20,19,23,45,33,29,47,44,97,83,24,52,80,48,59,88,63,56,86,53,67,22,81,42,69,69,58,31,51,53,50,30,46,56,70,35,47,80,75,91,76,79,85,87,130